Protein AF-A0A379TH84-F1 (afdb_monomer)

Solvent-accessible surface area (backbone atoms only — not comparable to full-atom values): 4985 Å² total; per-residue (Å²): 130,82,56,68,69,57,52,51,50,52,52,49,53,51,52,52,49,55,49,48,52,55,42,54,54,45,50,52,50,30,72,75,65,69,46,70,69,43,55,54,51,50,52,51,46,54,49,53,52,50,53,52,51,54,52,50,51,52,54,52,51,53,51,50,37,59,76,62,57,33,62,85,59,90,44,71,53,71,78,78,83,80,85,76,134

pLDDT: mean 81.38, std 15.53, range [38.12, 96.56]

Structure (mmCIF, N/CA/C/O backbone):
data_AF-A0A379TH84-F1
#
_entry.id   AF-A0A379TH84-F1
#
loop_
_atom_site.group_PDB
_atom_site.id
_atom_site.type_symbol
_atom_site.label_atom_id
_atom_site.label_alt_id
_atom_site.label_comp_id
_atom_site.label_asym_id
_atom_site.label_entity_id
_atom_site.label_seq_id
_atom_site.pdbx_PDB_ins_code
_atom_site.Cartn_x
_atom_site.Cartn_y
_atom_site.Cartn_z
_atom_site.occupancy
_atom_site.B_iso_or_equiv
_atom_site.auth_seq_id
_atom_site.auth_comp_id
_atom_site.auth_asym_id
_atom_site.auth_atom_id
_atom_site.pdbx_PDB_model_num
ATOM 1 N N . MET A 1 1 ? 22.750 -12.596 -9.856 1.00 51.06 1 MET A N 1
ATOM 2 C CA . MET A 1 1 ? 22.016 -11.438 -9.306 1.00 51.06 1 MET A CA 1
ATOM 3 C C . MET A 1 1 ? 20.548 -11.630 -9.636 1.00 51.06 1 MET A C 1
ATOM 5 O O . MET A 1 1 ? 20.265 -11.887 -10.800 1.00 51.06 1 MET A O 1
ATOM 9 N N . HIS A 1 2 ? 19.641 -11.590 -8.656 1.00 60.94 2 HIS A N 1
ATOM 10 C CA . HIS A 1 2 ? 18.203 -11.596 -8.952 1.00 60.94 2 HIS A CA 1
ATOM 11 C C . HIS A 1 2 ? 17.859 -10.372 -9.798 1.00 60.94 2 HIS A C 1
ATOM 13 O O . HIS A 1 2 ? 18.407 -9.290 -9.569 1.00 60.94 2 HIS A O 1
ATOM 19 N N . GLN A 1 3 ? 16.992 -10.543 -10.797 1.00 77.62 3 GLN A N 1
ATOM 20 C CA . GLN A 1 3 ? 16.514 -9.397 -11.557 1.00 77.62 3 GLN A CA 1
ATOM 21 C C . GLN A 1 3 ? 15.715 -8.484 -10.615 1.00 77.62 3 GLN A C 1
ATOM 23 O O . GLN A 1 3 ? 15.004 -8.966 -9.734 1.00 77.62 3 GLN A O 1
ATOM 28 N N . PHE A 1 4 ? 15.840 -7.167 -10.774 1.00 77.38 4 PHE A N 1
ATOM 29 C CA . PHE A 1 4 ? 15.206 -6.172 -9.899 1.00 77.38 4 PHE A CA 1
ATOM 30 C C . PHE A 1 4 ? 13.703 -6.433 -9.675 1.00 77.38 4 PHE A C 1
ATOM 32 O O . PHE A 1 4 ? 13.201 -6.328 -8.562 1.00 77.38 4 PHE A O 1
ATOM 39 N N . ASN A 1 5 ? 13.009 -6.864 -10.723 1.00 74.62 5 ASN A N 1
ATOM 40 C CA . ASN A 1 5 ? 11.614 -7.300 -10.755 1.00 74.62 5 ASN A CA 1
ATOM 41 C C . ASN A 1 5 ? 11.313 -8.477 -9.811 1.00 74.62 5 ASN A C 1
ATOM 43 O O . ASN A 1 5 ? 10.267 -8.480 -9.168 1.00 74.62 5 ASN A O 1
ATOM 47 N N . GLU A 1 6 ? 12.218 -9.448 -9.679 1.00 82.19 6 GLU A N 1
ATOM 48 C CA . GLU A 1 6 ? 12.065 -10.556 -8.728 1.00 82.19 6 GLU A CA 1
ATOM 49 C C . GLU A 1 6 ? 12.161 -10.055 -7.281 1.00 82.19 6 GLU A C 1
ATOM 51 O O . GLU A 1 6 ? 11.353 -10.431 -6.429 1.00 82.19 6 GLU A O 1
ATOM 56 N N . LEU A 1 7 ? 13.123 -9.171 -7.002 1.00 84.81 7 LEU A N 1
ATOM 57 C CA . LEU A 1 7 ? 13.286 -8.583 -5.675 1.00 84.81 7 LEU A CA 1
ATOM 58 C C . LEU A 1 7 ? 12.097 -7.682 -5.318 1.00 84.81 7 LEU A C 1
ATOM 60 O O . LEU A 1 7 ? 11.553 -7.802 -4.224 1.00 84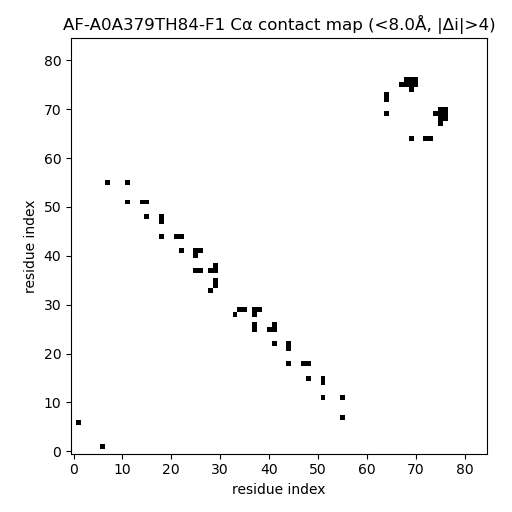.81 7 LEU A O 1
ATOM 64 N N . ALA A 1 8 ? 11.654 -6.840 -6.253 1.00 82.31 8 ALA A N 1
ATOM 65 C CA . ALA A 1 8 ? 10.472 -6.001 -6.095 1.00 82.31 8 ALA A CA 1
ATOM 66 C C . ALA A 1 8 ? 9.228 -6.851 -5.799 1.00 82.31 8 ALA A C 1
ATOM 68 O O . ALA A 1 8 ? 8.521 -6.577 -4.833 1.00 82.31 8 ALA A O 1
ATOM 69 N N . TYR A 1 9 ? 9.016 -7.938 -6.550 1.00 83.19 9 TYR A N 1
ATOM 70 C CA . TYR A 1 9 ? 7.915 -8.869 -6.307 1.00 83.19 9 TYR A CA 1
ATOM 71 C C . TYR A 1 9 ? 7.965 -9.479 -4.899 1.00 83.19 9 TYR A C 1
ATOM 73 O O . TYR A 1 9 ? 6.975 -9.416 -4.168 1.00 83.19 9 TYR A O 1
ATOM 81 N N . ARG A 1 10 ? 9.115 -10.033 -4.487 1.00 88.69 10 ARG A N 1
ATOM 82 C CA . ARG A 1 10 ? 9.269 -10.656 -3.159 1.00 88.69 10 ARG A CA 1
ATOM 83 C C . ARG A 1 10 ? 9.064 -9.649 -2.028 1.00 88.69 10 ARG A C 1
ATOM 85 O O . ARG A 1 10 ? 8.368 -9.964 -1.064 1.00 88.69 10 ARG A O 1
ATOM 92 N N . CYS A 1 11 ? 9.628 -8.447 -2.151 1.00 87.94 11 CYS A N 1
ATOM 93 C CA . CYS A 1 11 ? 9.462 -7.379 -1.167 1.00 87.94 11 CYS A CA 1
ATOM 94 C C . CYS A 1 11 ? 7.995 -6.965 -1.038 1.00 87.94 11 CYS A C 1
ATOM 96 O O . CYS A 1 11 ? 7.480 -6.892 0.074 1.00 87.94 11 CYS A O 1
ATOM 98 N N . THR A 1 12 ? 7.294 -6.762 -2.155 1.00 87.44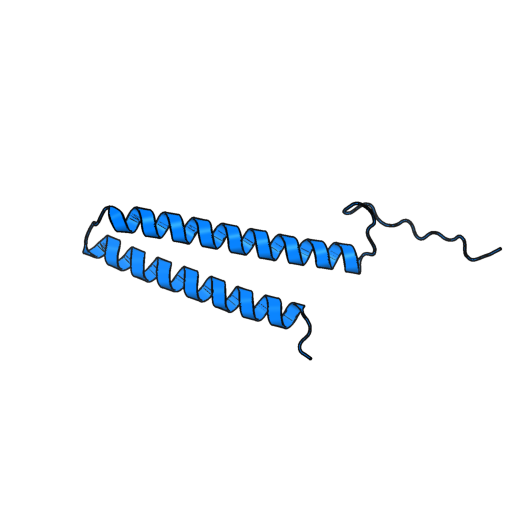 12 THR A N 1
ATOM 99 C CA . THR A 1 12 ? 5.882 -6.373 -2.114 1.00 87.44 12 THR A CA 1
ATOM 100 C C . THR A 1 12 ? 4.995 -7.483 -1.583 1.00 87.44 12 THR A C 1
ATOM 102 O O . THR A 1 12 ? 4.117 -7.213 -0.767 1.00 87.44 12 THR A O 1
ATOM 105 N N . TYR A 1 13 ? 5.239 -8.732 -1.980 1.00 89.94 13 TYR A N 1
ATOM 106 C CA . TYR A 1 13 ? 4.523 -9.875 -1.423 1.00 89.94 13 TYR A CA 1
ATOM 107 C C . TYR A 1 13 ? 4.691 -9.942 0.099 1.00 89.94 13 TYR A C 1
ATOM 109 O O . TYR A 1 13 ? 3.708 -10.050 0.830 1.00 89.94 13 TYR A O 1
ATOM 117 N N . PHE A 1 14 ? 5.929 -9.813 0.586 1.00 92.75 14 PHE A N 1
ATOM 118 C CA . PHE A 1 14 ? 6.223 -9.801 2.014 1.00 92.75 14 PHE A CA 1
ATOM 119 C C . PHE A 1 14 ? 5.520 -8.644 2.736 1.00 92.75 14 PHE A C 1
ATOM 121 O O . PHE A 1 14 ? 4.821 -8.881 3.719 1.00 92.75 14 PHE A O 1
ATOM 128 N N . SER A 1 15 ? 5.656 -7.411 2.243 1.00 91.31 15 SER A N 1
ATOM 129 C CA . SER A 1 15 ? 5.045 -6.236 2.866 1.00 91.31 15 SER A CA 1
ATOM 130 C C . SER A 1 15 ? 3.519 -6.305 2.873 1.00 91.31 15 SER A C 1
ATOM 132 O O . SER A 1 15 ? 2.911 -6.019 3.900 1.00 91.31 15 SER A O 1
ATOM 134 N N . LEU A 1 16 ? 2.886 -6.723 1.772 1.00 91.88 16 LEU A N 1
ATOM 135 C CA . LEU A 1 16 ? 1.431 -6.886 1.717 1.00 91.88 16 LEU A CA 1
ATOM 136 C C . LEU A 1 16 ? 0.944 -7.973 2.672 1.00 91.88 16 LEU A C 1
ATOM 138 O O . LEU A 1 16 ? -0.080 -7.779 3.322 1.00 91.88 16 LEU A O 1
ATOM 142 N N . ARG A 1 17 ? 1.673 -9.091 2.776 1.00 94.81 17 ARG A N 1
ATOM 143 C CA . ARG A 1 17 ? 1.349 -10.167 3.717 1.00 94.81 17 ARG A CA 1
ATOM 144 C C . ARG A 1 17 ? 1.356 -9.655 5.154 1.00 94.81 17 ARG A C 1
ATOM 146 O O . ARG A 1 17 ? 0.346 -9.799 5.826 1.00 94.81 17 ARG A O 1
ATOM 153 N N . VAL A 1 18 ? 2.438 -9.000 5.578 1.00 95.50 18 VAL A N 1
ATOM 154 C CA . VAL A 1 18 ? 2.577 -8.466 6.946 1.00 95.50 18 VAL A CA 1
ATOM 155 C C . VAL A 1 18 ? 1.516 -7.403 7.251 1.00 95.50 18 VAL A C 1
ATOM 157 O O . VAL A 1 18 ? 0.949 -7.395 8.336 1.00 95.50 18 VAL A O 1
ATOM 160 N N . ILE A 1 19 ? 1.202 -6.521 6.294 1.00 94.06 19 ILE A N 1
ATOM 161 C CA . ILE A 1 19 ? 0.151 -5.506 6.478 1.00 94.06 19 ILE A CA 1
ATOM 162 C C . ILE A 1 19 ? -1.232 -6.154 6.632 1.00 94.06 19 ILE A C 1
ATOM 164 O O . ILE A 1 19 ? -2.023 -5.695 7.451 1.00 94.06 19 ILE A O 1
ATOM 168 N N . ASN A 1 20 ? -1.542 -7.187 5.841 1.00 94.31 20 ASN A N 1
ATOM 169 C CA . ASN A 1 20 ? -2.825 -7.885 5.944 1.00 94.31 20 ASN A CA 1
ATOM 170 C C . ASN A 1 20 ? -2.922 -8.694 7.246 1.00 94.31 20 ASN A C 1
ATOM 172 O O . ASN A 1 20 ? -3.953 -8.638 7.895 1.00 94.31 20 ASN A O 1
ATOM 176 N N . GLU A 1 21 ? -1.848 -9.373 7.651 1.00 96.56 21 GLU A N 1
ATOM 177 C CA . GLU A 1 21 ? -1.780 -10.120 8.914 1.00 96.56 21 GLU A CA 1
ATOM 178 C C . GLU A 1 21 ? -2.056 -9.197 10.111 1.00 96.56 21 GLU A C 1
ATOM 180 O O . GLU A 1 21 ? -2.985 -9.441 10.875 1.00 96.56 21 GLU A O 1
ATOM 185 N N . ALA A 1 22 ? -1.371 -8.051 10.182 1.00 95.12 22 ALA A N 1
ATOM 186 C CA . ALA A 1 22 ? -1.625 -7.046 11.215 1.00 95.12 22 ALA A CA 1
ATOM 187 C C . ALA A 1 22 ? -3.054 -6.473 11.161 1.00 95.12 22 ALA A C 1
ATOM 189 O O . ALA A 1 22 ? -3.631 -6.126 12.193 1.00 95.12 22 ALA A O 1
ATOM 190 N N . TYR A 1 23 ? -3.637 -6.342 9.965 1.00 95.12 23 TYR A N 1
ATOM 191 C CA . TYR A 1 23 ? -5.010 -5.862 9.803 1.00 95.12 23 TYR A CA 1
ATOM 192 C C . TYR A 1 23 ? -6.022 -6.864 10.361 1.00 95.12 23 TYR A C 1
ATOM 194 O O .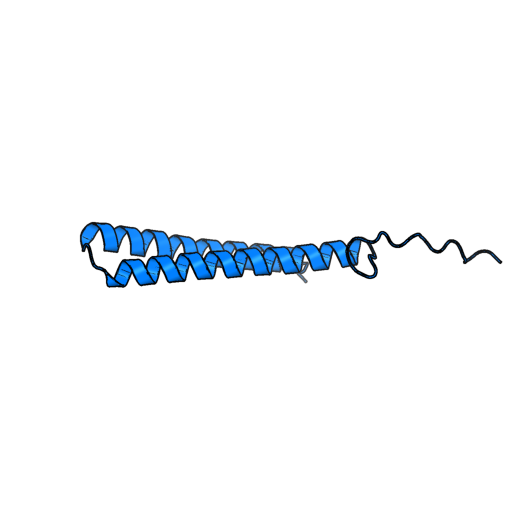 TYR A 1 23 ? -6.917 -6.461 11.103 1.00 95.12 23 TYR A O 1
ATOM 202 N N . ASP A 1 24 ? -5.859 -8.146 10.036 1.00 96.00 24 ASP A N 1
ATOM 203 C CA . ASP A 1 24 ? -6.744 -9.216 10.493 1.00 96.00 24 ASP A CA 1
ATOM 204 C C . ASP A 1 24 ? -6.644 -9.398 12.016 1.00 96.00 24 ASP A C 1
ATOM 206 O O . ASP A 1 24 ? -7.670 -9.473 12.692 1.00 96.00 24 ASP A O 1
ATOM 210 N N . GLU A 1 25 ? -5.432 -9.357 12.580 1.00 95.69 25 GLU A N 1
ATOM 211 C CA . GLU A 1 25 ? -5.208 -9.367 14.034 1.00 95.69 25 GLU A CA 1
ATOM 212 C C . GLU A 1 25 ? -5.903 -8.189 14.728 1.00 95.69 25 GLU A C 1
ATOM 214 O O . GLU A 1 25 ? -6.679 -8.384 15.664 1.00 95.69 25 GLU A O 1
ATOM 219 N N . THR A 1 26 ? -5.700 -6.968 14.222 1.00 93.19 26 THR A N 1
ATOM 220 C CA . THR A 1 26 ? -6.320 -5.758 14.789 1.00 93.19 26 THR A CA 1
ATOM 221 C C . THR A 1 26 ? -7.850 -5.811 14.682 1.00 93.19 26 THR A C 1
ATOM 223 O O . THR A 1 26 ? -8.559 -5.314 15.557 1.00 93.19 26 THR A O 1
ATOM 226 N N . MET A 1 27 ? -8.387 -6.397 13.607 1.00 92.88 27 MET A N 1
ATOM 227 C CA . MET A 1 27 ? -9.831 -6.528 13.405 1.00 92.88 27 MET A CA 1
ATOM 228 C C . MET A 1 27 ? -10.452 -7.550 14.365 1.00 92.88 27 MET A C 1
ATOM 230 O O . MET A 1 27 ? -11.545 -7.310 14.888 1.00 92.88 27 MET A O 1
ATOM 234 N N . ASN A 1 28 ? -9.752 -8.654 14.632 1.00 94.25 28 ASN A N 1
ATOM 235 C CA . ASN A 1 28 ? -10.156 -9.628 15.644 1.00 94.25 28 ASN A CA 1
ATOM 236 C C . ASN A 1 28 ? -10.158 -8.986 17.036 1.00 94.25 28 ASN A C 1
ATOM 238 O O . ASN A 1 28 ? -11.180 -9.018 17.718 1.00 94.25 28 ASN A O 1
ATOM 242 N N . GLU A 1 29 ? -9.079 -8.293 17.409 1.00 92.88 29 GLU A N 1
ATOM 243 C CA . GLU A 1 29 ? -8.987 -7.600 18.698 1.00 92.88 29 GLU A CA 1
ATOM 244 C C . GLU A 1 29 ? -10.074 -6.521 18.844 1.00 92.88 29 GLU A C 1
ATOM 246 O O . GLU A 1 29 ? -10.675 -6.368 19.909 1.00 92.88 29 GLU A O 1
ATOM 251 N N . LEU A 1 30 ? -10.388 -5.789 17.768 1.00 91.62 30 LEU A N 1
ATOM 252 C CA . LEU A 1 30 ? -11.462 -4.793 17.773 1.00 91.62 30 LEU A CA 1
ATOM 253 C C . LEU A 1 30 ? -12.829 -5.448 17.979 1.00 91.62 30 LEU A C 1
ATOM 255 O O . LEU A 1 30 ? -13.665 -4.891 18.689 1.00 91.62 30 LEU A O 1
ATOM 259 N N . SER A 1 31 ? -13.053 -6.610 17.368 1.00 90.38 31 SER A N 1
ATOM 260 C CA . SER A 1 31 ? -14.310 -7.353 17.492 1.00 90.38 31 SER A CA 1
ATOM 261 C C . SER A 1 31 ? -14.500 -7.920 18.902 1.00 90.38 31 SER A C 1
ATOM 263 O O . SER A 1 31 ? -15.626 -7.960 19.391 1.00 90.38 31 SER A O 1
ATOM 265 N N . GLU A 1 32 ? -13.413 -8.307 19.572 1.00 90.94 32 GLU A N 1
ATOM 266 C CA . GLU A 1 32 ? -13.436 -8.816 20.948 1.00 90.94 32 GLU A CA 1
ATOM 267 C C . GLU A 1 32 ? -13.559 -7.699 21.996 1.00 90.94 32 GLU A C 1
ATOM 269 O O . GLU A 1 32 ? -14.293 -7.841 22.973 1.00 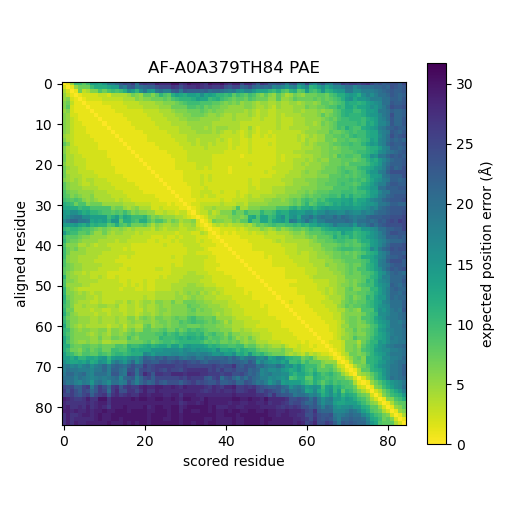90.94 32 GLU A O 1
ATOM 274 N N . THR A 1 33 ? -12.853 -6.580 21.805 1.00 89.62 33 THR A N 1
ATOM 275 C CA . THR A 1 33 ? -12.718 -5.529 22.832 1.00 89.62 33 THR A CA 1
ATOM 276 C C . THR A 1 33 ? -13.614 -4.310 22.612 1.00 89.62 33 THR A C 1
ATOM 278 O O . THR A 1 33 ? -13.850 -3.551 23.552 1.00 89.62 33 THR A O 1
ATOM 281 N N . GLY A 1 34 ? -14.079 -4.061 21.382 1.00 86.19 34 GLY A N 1
ATOM 282 C CA . GLY A 1 34 ? -14.809 -2.841 21.012 1.00 86.19 34 GLY A CA 1
ATOM 283 C C . GLY A 1 34 ? -13.991 -1.547 21.165 1.00 86.19 34 GLY A C 1
ATOM 284 O O . GLY A 1 34 ? -14.556 -0.452 21.206 1.00 86.19 34 GLY A O 1
ATOM 285 N N . SER A 1 35 ? -12.663 -1.652 21.286 1.00 88.12 35 SER A N 1
ATOM 286 C CA . SER A 1 35 ? -11.786 -0.539 21.653 1.00 88.12 35 SER A CA 1
ATOM 287 C C . SER A 1 35 ? -11.617 0.469 20.510 1.00 88.12 35 SER A C 1
ATOM 289 O O . SER A 1 35 ? -11.095 0.170 19.436 1.00 88.12 35 SER A O 1
ATOM 291 N N . THR A 1 36 ? -12.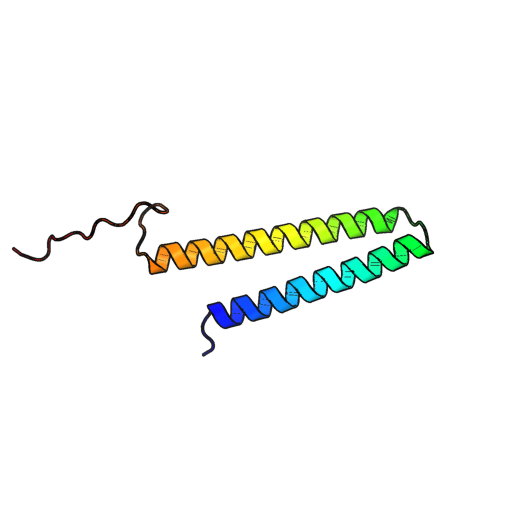011 1.721 20.748 1.00 86.81 36 THR A N 1
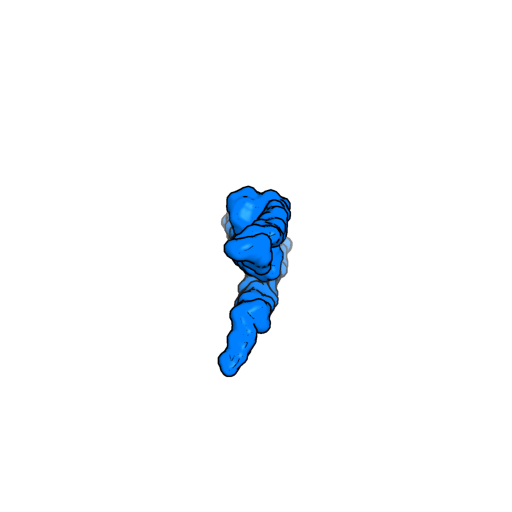ATOM 292 C CA . THR A 1 36 ? -11.908 2.823 19.771 1.00 86.81 36 THR A CA 1
ATOM 293 C C . THR A 1 36 ? -10.482 3.110 19.262 1.00 86.81 36 THR A C 1
ATOM 295 O O . THR A 1 36 ? -10.345 3.449 18.083 1.00 86.81 36 THR A O 1
ATOM 298 N N . PRO A 1 37 ? -9.404 2.971 20.062 1.00 90.06 37 PRO A N 1
ATOM 299 C CA . PRO A 1 37 ? -8.024 3.038 19.575 1.00 90.06 37 PRO A CA 1
ATOM 300 C C . PRO A 1 37 ? -7.699 2.094 18.408 1.00 90.06 37 PRO A C 1
ATOM 302 O O . PRO A 1 37 ? -6.987 2.503 17.488 1.00 90.06 37 PRO A O 1
ATOM 305 N N . LEU A 1 38 ? -8.254 0.877 18.385 1.00 89.56 38 LEU A N 1
ATOM 306 C CA . LEU A 1 38 ? -7.982 -0.112 17.331 1.00 89.56 38 LEU A CA 1
ATOM 307 C C . LEU A 1 38 ? -8.502 0.350 15.964 1.00 89.56 38 LEU A C 1
ATOM 309 O O . LEU A 1 38 ? -7.882 0.088 14.937 1.00 89.56 38 LEU A O 1
ATOM 313 N N . VAL A 1 39 ? -9.573 1.150 15.934 1.00 90.88 39 VAL A N 1
ATOM 314 C CA . VAL A 1 39 ? -10.079 1.755 14.691 1.00 90.88 39 VAL A CA 1
ATOM 315 C C . VAL A 1 39 ? -9.030 2.671 14.051 1.00 90.88 39 VAL A C 1
ATOM 317 O O . VAL A 1 39 ? -8.874 2.670 12.828 1.00 90.88 39 VAL A O 1
ATOM 320 N N . LYS A 1 40 ? -8.265 3.429 14.851 1.00 92.06 40 LYS A N 1
ATOM 321 C CA . LYS A 1 40 ? -7.171 4.268 14.329 1.00 92.06 40 LYS A CA 1
ATOM 322 C C . LYS A 1 40 ? -6.030 3.423 13.771 1.00 92.06 40 LYS A C 1
ATOM 324 O O . LYS A 1 40 ? -5.461 3.785 12.744 1.00 92.06 40 LYS A O 1
ATOM 329 N N . ILE A 1 41 ? -5.725 2.298 14.414 1.00 92.12 41 ILE A N 1
ATOM 330 C CA . ILE A 1 41 ? -4.708 1.355 13.937 1.00 92.12 41 ILE A CA 1
ATOM 331 C C . ILE A 1 41 ? -5.140 0.760 12.589 1.00 92.12 41 ILE A C 1
ATOM 333 O O . ILE A 1 41 ? -4.374 0.813 11.628 1.00 92.12 41 ILE A O 1
ATOM 337 N N . LEU A 1 42 ? -6.399 0.326 12.452 1.00 92.94 42 LEU A N 1
ATOM 338 C CA . LEU A 1 42 ? -6.948 -0.151 11.175 1.00 92.94 42 LEU A CA 1
ATOM 339 C C . LEU A 1 42 ? -6.873 0.913 10.070 1.00 92.94 42 LEU A C 1
ATOM 341 O O . LEU A 1 42 ? -6.536 0.601 8.926 1.00 92.94 42 LEU A O 1
ATOM 345 N N . GLN A 1 43 ? -7.165 2.179 10.385 1.00 93.88 43 GLN A N 1
ATOM 346 C CA . GLN A 1 43 ? -7.029 3.282 9.426 1.00 93.88 43 GLN A CA 1
ATOM 347 C C . GLN A 1 43 ? -5.572 3.487 8.990 1.00 93.88 43 GLN A C 1
ATOM 349 O O . GLN A 1 43 ? -5.313 3.648 7.795 1.00 93.88 43 GLN A O 1
ATOM 354 N N . ALA A 1 44 ? -4.624 3.434 9.929 1.00 94.19 44 ALA A N 1
ATOM 355 C CA . ALA A 1 44 ? -3.198 3.544 9.635 1.00 94.19 44 ALA A CA 1
ATOM 356 C C . ALA A 1 44 ? -2.707 2.391 8.742 1.00 94.19 44 ALA A C 1
ATOM 358 O O . ALA A 1 44 ? -2.028 2.638 7.745 1.00 94.19 44 ALA A O 1
ATOM 359 N N . LEU A 1 45 ? -3.124 1.152 9.023 1.00 93.94 45 LEU A N 1
ATOM 360 C CA . LEU A 1 45 ? -2.794 -0.021 8.206 1.00 93.94 45 LEU A CA 1
ATOM 361 C C . LEU A 1 45 ? -3.365 0.086 6.785 1.00 93.94 45 LEU A C 1
ATOM 363 O O . LEU A 1 45 ? -2.664 -0.192 5.808 1.00 93.94 45 LEU A O 1
ATOM 367 N N . LYS A 1 46 ? -4.609 0.565 6.632 1.00 93.19 46 LYS A N 1
ATOM 368 C CA . LYS A 1 46 ? -5.191 0.832 5.303 1.00 93.19 46 LYS A CA 1
ATOM 369 C C . LYS A 1 46 ? -4.405 1.893 4.538 1.00 93.19 46 LYS A C 1
ATOM 371 O O . LYS A 1 46 ? -4.175 1.726 3.340 1.00 93.19 46 LYS A O 1
ATOM 376 N N . LEU A 1 47 ? -3.975 2.962 5.207 1.00 95.31 47 LEU A N 1
ATOM 377 C CA . LEU A 1 47 ? -3.158 4.001 4.584 1.00 95.31 47 LEU A CA 1
ATOM 378 C C . LEU A 1 47 ? -1.795 3.450 4.144 1.00 95.31 47 LEU A C 1
ATOM 380 O O . LEU A 1 47 ? -1.382 3.672 3.007 1.00 95.31 47 LEU A O 1
ATOM 384 N N . GLN A 1 48 ? -1.128 2.675 5.000 1.00 93.94 48 GLN A N 1
ATOM 385 C CA . GLN A 1 48 ? 0.147 2.034 4.681 1.00 93.94 48 GLN A CA 1
ATOM 386 C C . GLN A 1 48 ? 0.024 1.098 3.472 1.00 93.94 48 GLN A C 1
ATOM 388 O O . GLN A 1 48 ? 0.869 1.138 2.575 1.00 93.94 48 GLN A O 1
ATOM 393 N N . LYS A 1 49 ? -1.057 0.310 3.396 1.00 93.31 49 LYS A N 1
ATOM 394 C CA . LYS A 1 49 ? -1.366 -0.541 2.238 1.00 93.31 49 LYS A CA 1
ATOM 395 C C . LYS A 1 49 ? -1.478 0.275 0.950 1.00 93.31 49 LYS A C 1
ATOM 397 O O . LYS A 1 49 ? -0.879 -0.093 -0.058 1.00 93.31 49 LYS A O 1
ATOM 402 N N . MET A 1 50 ? -2.202 1.394 0.990 1.00 93.62 50 MET A N 1
ATOM 403 C CA . MET A 1 50 ? -2.350 2.289 -0.163 1.00 93.62 50 MET A CA 1
ATOM 404 C C . MET A 1 50 ? -1.015 2.888 -0.605 1.00 93.62 50 MET A C 1
ATOM 406 O O . MET A 1 50 ? -0.701 2.847 -1.792 1.00 93.62 50 MET A O 1
ATOM 410 N N . ILE A 1 51 ? -0.203 3.385 0.333 1.00 92.12 51 ILE A N 1
ATOM 411 C CA . ILE A 1 51 ? 1.133 3.926 0.039 1.00 92.12 51 ILE A CA 1
ATOM 412 C C . ILE A 1 51 ? 2.003 2.862 -0.637 1.00 92.12 51 ILE A C 1
ATOM 414 O O . ILE A 1 51 ? 2.671 3.149 -1.629 1.00 92.12 51 ILE A O 1
ATOM 418 N N . HIS A 1 52 ? 1.960 1.623 -0.143 1.00 90.25 52 HIS A N 1
ATOM 419 C CA . HIS A 1 52 ? 2.746 0.530 -0.703 1.00 90.25 52 HIS A CA 1
ATOM 420 C C . HIS A 1 52 ? 2.319 0.180 -2.139 1.00 90.25 52 HIS A C 1
ATOM 422 O O . HIS A 1 52 ? 3.170 0.025 -3.013 1.00 90.25 52 HIS A O 1
ATOM 428 N N . ILE A 1 53 ? 1.008 0.113 -2.406 1.00 89.12 53 ILE A N 1
ATOM 429 C CA . ILE A 1 53 ? 0.460 -0.150 -3.747 1.00 89.12 53 ILE A CA 1
ATOM 430 C C . ILE A 1 53 ? 0.845 0.968 -4.724 1.00 89.12 53 ILE A C 1
ATOM 432 O O . ILE A 1 53 ? 1.320 0.683 -5.821 1.00 89.12 53 ILE A O 1
ATOM 436 N N . VAL A 1 54 ? 0.683 2.234 -4.326 1.00 91.88 54 VAL A N 1
ATOM 437 C CA . VAL A 1 54 ? 1.039 3.390 -5.166 1.00 91.88 54 VAL A CA 1
ATOM 438 C C . VAL A 1 54 ? 2.542 3.424 -5.449 1.00 91.88 54 VAL A C 1
ATOM 440 O O . VAL A 1 54 ? 2.948 3.673 -6.585 1.00 91.88 54 VAL A O 1
ATOM 443 N N . GLY A 1 55 ? 3.373 3.128 -4.446 1.00 89.06 55 GLY A N 1
ATOM 444 C CA . GLY A 1 55 ? 4.822 3.029 -4.608 1.00 89.06 55 GLY A CA 1
ATOM 445 C C . GLY A 1 55 ? 5.220 1.934 -5.599 1.00 89.06 55 GLY A C 1
ATOM 446 O O . GLY A 1 55 ? 5.996 2.198 -6.518 1.00 89.06 55 GLY A O 1
ATOM 447 N N . LEU A 1 56 ? 4.636 0.736 -5.475 1.00 86.31 56 LEU A N 1
ATOM 448 C CA . LEU A 1 56 ? 4.877 -0.363 -6.413 1.00 86.31 56 LEU A CA 1
ATOM 449 C C . LEU A 1 56 ? 4.469 0.024 -7.838 1.00 86.31 56 LEU A C 1
ATOM 451 O O . LEU A 1 56 ? 5.249 -0.158 -8.771 1.00 86.31 56 LEU A O 1
ATOM 455 N N . PHE A 1 57 ? 3.259 0.564 -7.999 1.00 86.44 57 PHE A N 1
ATOM 456 C CA . PHE A 1 57 ? 2.747 0.980 -9.301 1.00 86.44 57 PHE A CA 1
ATOM 457 C C . PHE A 1 57 ? 3.665 2.019 -9.954 1.00 86.44 57 PHE A C 1
ATOM 459 O O . PHE A 1 57 ? 4.002 1.892 -11.126 1.00 86.44 57 PHE A O 1
ATOM 466 N N . SER A 1 58 ? 4.164 2.986 -9.181 1.00 87.75 58 SER A N 1
ATOM 467 C CA . SER A 1 58 ? 5.091 4.012 -9.678 1.00 87.75 58 SER A CA 1
ATOM 468 C C . SER A 1 58 ? 6.415 3.419 -10.176 1.00 87.75 58 SER A C 1
ATOM 470 O O . SER A 1 58 ? 6.919 3.821 -11.224 1.00 87.75 58 SER A O 1
ATOM 472 N N . ILE A 1 59 ? 6.974 2.442 -9.455 1.00 83.81 59 ILE A N 1
ATOM 473 C CA . ILE A 1 59 ? 8.206 1.748 -9.863 1.00 83.81 59 ILE A CA 1
ATOM 474 C C . ILE A 1 59 ? 7.963 0.934 -11.136 1.00 83.81 59 ILE A C 1
ATOM 476 O O . ILE A 1 59 ? 8.782 0.958 -12.055 1.00 83.81 59 ILE A O 1
ATOM 480 N N . PHE A 1 60 ? 6.836 0.227 -11.205 1.00 83.44 60 PHE A N 1
ATOM 481 C CA . PHE A 1 60 ? 6.458 -0.553 -12.378 1.00 83.44 60 PHE A CA 1
ATOM 482 C C . PHE A 1 60 ? 6.288 0.330 -13.623 1.00 83.44 60 PHE A C 1
ATOM 484 O O . PHE A 1 60 ? 6.868 0.038 -14.667 1.00 83.44 60 PHE A O 1
ATOM 491 N N . GLU A 1 61 ? 5.576 1.448 -13.497 1.00 82.38 61 GLU A N 1
ATOM 492 C CA . GLU A 1 61 ? 5.402 2.444 -14.557 1.00 82.38 61 GLU A CA 1
ATOM 493 C C . GLU A 1 61 ? 6.742 3.021 -15.034 1.00 82.38 61 GLU A C 1
ATOM 495 O O . GLU A 1 61 ? 6.993 3.111 -16.237 1.00 82.38 61 GLU A O 1
ATOM 500 N N . ALA A 1 62 ? 7.650 3.349 -14.109 1.00 83.38 62 ALA A N 1
ATOM 501 C CA . ALA A 1 62 ? 8.993 3.809 -14.458 1.00 83.38 62 ALA A CA 1
ATOM 502 C C . ALA A 1 62 ? 9.782 2.742 -15.238 1.00 83.38 62 ALA A C 1
ATOM 504 O O . ALA A 1 62 ? 10.436 3.060 -16.233 1.00 83.38 62 ALA A O 1
ATOM 505 N N . HIS A 1 63 ? 9.684 1.472 -14.833 1.00 81.69 63 HIS A N 1
ATOM 506 C CA . HIS A 1 63 ? 10.298 0.357 -15.554 1.00 81.69 63 HIS A CA 1
ATOM 507 C C . HIS A 1 63 ? 9.711 0.164 -16.956 1.00 81.69 63 HIS A C 1
ATOM 509 O O . HIS A 1 63 ? 10.468 -0.061 -17.902 1.00 81.69 63 HIS A O 1
ATOM 515 N N . LEU A 1 64 ? 8.390 0.289 -17.118 1.00 81.12 64 LEU A N 1
ATOM 516 C CA . LEU A 1 64 ? 7.742 0.227 -18.430 1.00 81.12 64 LEU A CA 1
ATOM 517 C C . LEU A 1 64 ? 8.198 1.364 -19.347 1.00 81.12 64 LEU A C 1
ATOM 519 O O . LEU A 1 64 ? 8.529 1.121 -20.507 1.00 81.12 64 LEU A O 1
ATOM 523 N N . GLN A 1 65 ? 8.266 2.593 -18.834 1.00 79.69 65 GLN A N 1
ATOM 524 C CA . GLN A 1 65 ? 8.721 3.747 -19.613 1.00 79.69 65 GLN A CA 1
ATOM 525 C C . GLN A 1 65 ? 10.177 3.594 -20.069 1.00 79.69 65 GLN A C 1
ATOM 527 O O . GLN A 1 65 ? 10.493 3.931 -21.211 1.00 79.69 65 GLN A O 1
ATOM 532 N N . GLN A 1 66 ? 11.047 3.039 -19.216 1.00 80.00 66 GLN A N 1
ATOM 533 C CA . GLN A 1 66 ? 12.425 2.709 -19.587 1.00 80.00 66 GLN A CA 1
ATOM 534 C C . GLN A 1 66 ? 12.479 1.621 -20.668 1.00 80.00 66 GLN A C 1
ATOM 536 O O . GLN A 1 66 ? 13.172 1.794 -21.669 1.00 80.00 66 GLN A O 1
ATOM 541 N N . GLY A 1 67 ? 11.722 0.529 -20.505 1.00 78.81 67 GLY A N 1
ATOM 542 C CA . GLY A 1 67 ? 11.688 -0.580 -21.466 1.00 78.81 67 GLY A CA 1
ATOM 543 C C . GLY A 1 67 ? 11.138 -0.193 -22.844 1.00 78.81 67 GLY A C 1
ATOM 544 O O . GLY A 1 67 ? 11.566 -0.744 -23.854 1.00 78.81 67 GLY A O 1
ATOM 545 N N . LEU A 1 68 ? 10.228 0.783 -22.898 1.00 79.94 68 LEU A N 1
ATOM 546 C CA . LEU A 1 68 ? 9.636 1.305 -24.136 1.00 79.94 68 LEU A CA 1
ATOM 547 C C . LEU A 1 68 ? 10.398 2.507 -24.729 1.00 79.94 68 LEU A C 1
ATOM 549 O O . LEU A 1 68 ? 9.944 3.077 -25.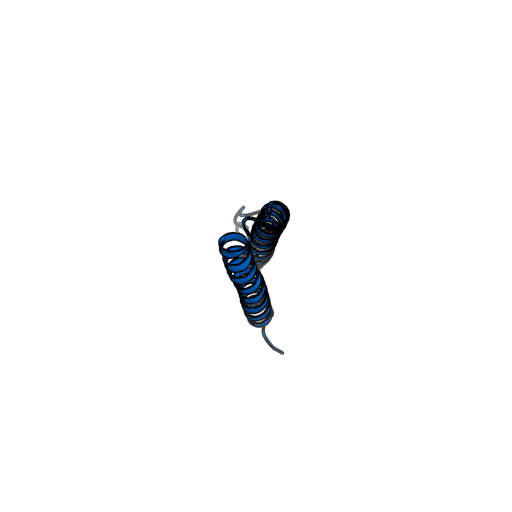722 1.00 79.94 68 LEU A O 1
ATOM 553 N N . ALA A 1 69 ? 11.535 2.901 -24.138 1.00 73.56 69 ALA A N 1
ATOM 554 C CA . ALA A 1 69 ? 12.325 4.075 -24.528 1.00 73.56 69 ALA A CA 1
ATOM 555 C C . ALA A 1 69 ? 11.490 5.372 -24.644 1.00 73.56 69 ALA A C 1
ATOM 557 O O . ALA A 1 69 ? 11.717 6.219 -25.515 1.00 73.56 69 ALA A O 1
ATOM 558 N N . CYS A 1 70 ? 10.499 5.538 -23.768 1.00 71.44 70 CYS A N 1
ATOM 559 C CA . CYS A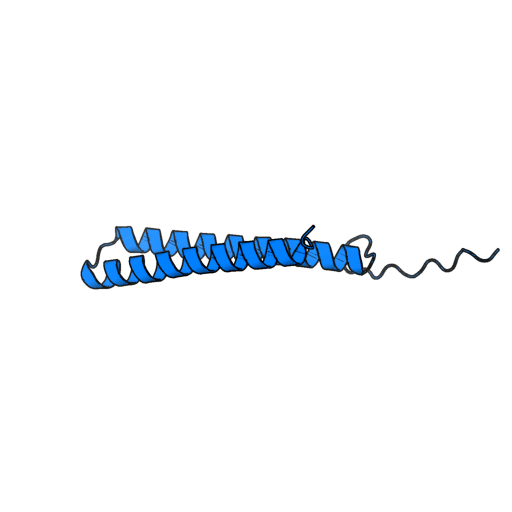 1 70 ? 9.645 6.719 -23.743 1.00 71.44 70 CYS A CA 1
ATOM 560 C C . CYS A 1 70 ? 10.428 7.951 -23.248 1.00 71.44 70 CYS A C 1
ATOM 562 O O . CYS A 1 70 ? 10.984 7.944 -22.151 1.00 71.44 70 CYS A O 1
ATOM 564 N N . ARG A 1 71 ? 10.439 9.045 -24.027 1.00 58.59 71 ARG A N 1
ATOM 565 C CA . ARG A 1 71 ? 10.864 10.381 -23.559 1.00 58.59 71 ARG A CA 1
ATOM 566 C C . ARG A 1 71 ? 9.609 11.190 -23.217 1.00 58.59 71 ARG A C 1
ATOM 568 O O . ARG A 1 71 ? 8.771 11.397 -24.088 1.00 58.59 71 ARG A O 1
ATOM 575 N N . ASN A 1 72 ? 9.526 11.704 -21.986 1.00 61.06 72 ASN A N 1
ATOM 576 C CA . ASN A 1 72 ? 8.408 12.506 -21.451 1.00 61.06 72 ASN A CA 1
ATOM 577 C C . ASN A 1 72 ? 7.070 11.754 -21.303 1.00 61.06 72 ASN A C 1
ATOM 579 O O . ASN A 1 72 ? 6.061 12.145 -21.895 1.00 61.06 72 ASN A O 1
ATOM 583 N N . GLY A 1 73 ? 7.043 10.698 -20.484 1.00 62.50 73 GLY A N 1
ATOM 584 C CA . GLY A 1 73 ? 5.853 9.852 -20.331 1.00 62.50 73 GLY A CA 1
ATOM 585 C C . GLY A 1 73 ? 5.562 9.062 -21.607 1.00 62.50 73 GLY A C 1
ATOM 586 O O . GLY A 1 73 ? 6.363 9.094 -22.537 1.00 62.50 73 GLY A O 1
ATOM 587 N N . PHE A 1 74 ? 4.426 8.359 -21.673 1.00 61.94 74 PHE A N 1
ATOM 588 C CA . PHE A 1 74 ? 4.020 7.464 -22.777 1.00 61.94 74 PHE A CA 1
ATOM 589 C C . PHE A 1 74 ? 3.964 8.085 -24.193 1.00 61.94 74 PHE A C 1
ATOM 591 O O . PHE A 1 74 ? 3.450 7.463 -25.124 1.00 61.94 74 PHE A O 1
ATOM 598 N N . LYS A 1 75 ? 4.510 9.287 -24.420 1.00 60.38 75 LYS A N 1
ATOM 599 C CA . LYS A 1 75 ? 4.925 9.718 -25.752 1.00 60.38 75 LYS A CA 1
ATOM 600 C C . LYS A 1 75 ? 5.901 8.685 -26.312 1.00 60.38 75 LYS A C 1
ATOM 602 O O . LYS A 1 75 ? 7.069 8.607 -25.936 1.00 60.38 75 LYS A O 1
ATOM 607 N N . ARG A 1 76 ? 5.369 7.865 -27.218 1.00 49.59 76 ARG A N 1
ATOM 608 C CA . ARG A 1 76 ? 6.113 6.917 -28.038 1.00 49.59 76 ARG A CA 1
ATOM 609 C C . ARG A 1 76 ? 7.306 7.660 -28.629 1.00 49.59 76 ARG A C 1
ATOM 611 O O . ARG A 1 76 ? 7.111 8.639 -29.350 1.00 49.59 76 ARG A O 1
ATOM 618 N N . GLY A 1 77 ? 8.521 7.223 -28.300 1.00 55.44 77 GLY A N 1
ATOM 619 C CA . GLY A 1 77 ? 9.702 7.657 -29.027 1.00 55.44 77 GLY A CA 1
ATOM 620 C C . GLY A 1 77 ? 9.492 7.238 -30.473 1.00 55.44 77 GLY A C 1
ATOM 621 O O . GLY A 1 77 ? 9.559 6.053 -30.792 1.00 55.44 77 GLY A O 1
ATOM 622 N N . SER A 1 78 ? 9.124 8.179 -31.341 1.00 50.09 78 SER A N 1
ATOM 623 C CA . SER A 1 78 ? 9.218 7.958 -32.775 1.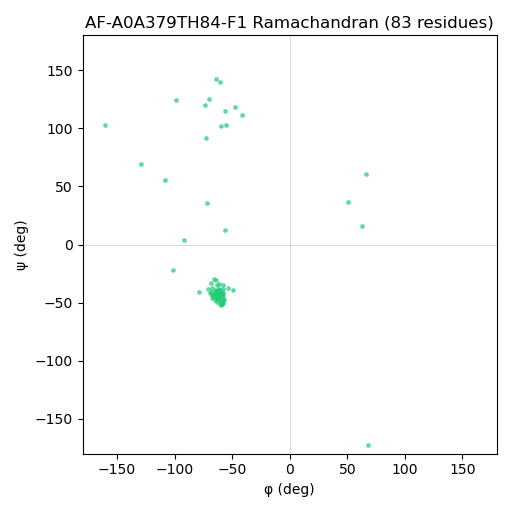00 50.09 78 SER A CA 1
ATOM 624 C C . SER A 1 78 ? 10.670 7.588 -33.028 1.00 50.09 78 SER A C 1
ATOM 626 O O . SER A 1 78 ? 11.552 8.397 -32.740 1.00 50.09 78 SER A O 1
ATOM 628 N N . VAL A 1 79 ? 10.898 6.353 -33.473 1.00 49.84 79 VAL A N 1
ATOM 629 C CA . VAL A 1 79 ? 12.182 5.889 -33.998 1.00 49.84 79 VAL A CA 1
ATOM 630 C C . VAL A 1 79 ? 12.732 7.011 -34.874 1.00 49.84 79 VAL A C 1
ATOM 632 O O . VAL A 1 79 ? 12.124 7.345 -35.890 1.00 49.84 79 VAL A O 1
ATOM 635 N N . ASP A 1 80 ? 13.818 7.649 -34.439 1.00 51.22 80 ASP A N 1
ATOM 636 C CA . ASP A 1 80 ? 14.524 8.615 -35.270 1.00 51.22 80 ASP A CA 1
ATOM 637 C C . ASP A 1 80 ? 15.245 7.792 -36.332 1.00 51.22 80 ASP A C 1
ATOM 639 O O . ASP A 1 80 ? 16.339 7.277 -36.126 1.00 51.22 80 ASP A O 1
ATOM 643 N N . SER A 1 81 ? 14.580 7.598 -37.467 1.00 46.28 81 SER A N 1
ATOM 644 C CA . SER A 1 81 ? 15.119 6.954 -38.661 1.00 46.28 81 SER A CA 1
ATOM 645 C C . SER A 1 81 ? 16.147 7.844 -39.380 1.00 46.28 81 SER A C 1
ATOM 647 O O . SER A 1 81 ? 16.219 7.844 -40.604 1.00 46.28 81 SER A O 1
ATOM 649 N N . ARG A 1 82 ? 16.954 8.614 -38.637 1.00 45.81 82 ARG A N 1
ATOM 650 C CA . ARG A 1 82 ? 18.080 9.408 -39.149 1.00 45.81 82 ARG A CA 1
ATOM 651 C C . ARG A 1 82 ? 19.418 8.806 -38.730 1.00 45.81 82 ARG A C 1
ATOM 653 O O . ARG A 1 82 ? 20.285 9.463 -38.173 1.00 45.81 82 ARG A O 1
ATOM 660 N N . THR A 1 83 ? 19.593 7.539 -39.075 1.00 50.78 83 THR A N 1
ATOM 661 C CA . THR A 1 83 ? 20.902 6.942 -39.362 1.00 50.78 83 THR A CA 1
ATOM 662 C C . THR A 1 83 ? 20.810 6.223 -40.703 1.00 50.78 83 THR A C 1
ATOM 664 O O . THR A 1 83 ? 20.788 5.001 -40.797 1.00 50.78 83 THR A O 1
ATOM 667 N N . SER A 1 84 ? 20.678 7.008 -41.769 1.00 46.12 84 SER A N 1
ATOM 668 C CA . SER A 1 84 ? 21.014 6.633 -43.146 1.00 46.12 84 SER A CA 1
ATOM 669 C C . SER A 1 84 ? 21.178 7.933 -43.927 1.00 46.12 84 SER A C 1
ATOM 671 O O . SER A 1 84 ? 20.191 8.610 -44.217 1.00 46.12 84 SER A O 1
ATOM 673 N N . GLY A 1 85 ? 22.433 8.304 -44.170 1.00 38.12 85 GLY A N 1
ATOM 674 C CA . GLY A 1 85 ? 22.863 9.540 -44.820 1.00 38.12 85 GLY A CA 1
ATOM 675 C C . GLY A 1 85 ? 24.275 9.884 -44.394 1.00 38.12 85 GLY A C 1
ATOM 676 O O . GLY A 1 85 ? 24.393 10.561 -43.352 1.00 38.12 85 GLY A O 1
#

Nearest PDB structures (foldseek):
  5xy3-assembly1_h  TM=7.871E-01  e=2.701E+00  Trichomonas vaginalis
  2ic6-assembly1_A  TM=6.533E-01  e=2.230E+00  Orthohantavirus sinnombreense
  8euy-assembly1_h  TM=7.758E-01  e=4.220E+00  Schizosaccharomyces pombe
  8b2l-assembly1_n3  TM=6.462E-01  e=3.715E+00  Nicotiana tabacum
  4fi5-assembly1_A  TM=6.984E-01  e=5.447E+00  Hantaan virus 76-118

Secondary structure (DSSP, 8-state):
---HHHHHHHHHHHHHHHHHHHHHHHHHHHHHH--HHHHHHHHHHHHHHHHHHHHHHHHHHHHHHHHTT-SSTT-----------

Mean predicted aligned error: 9.74 Å

Sequence (85 aa):
MHQFNELAYRCTYFSLRVINEAYDETMNELSETGSTPLVKILQALKLQKMIHIVGLFSIFEAHLQQGLACRNGFKRGSVDSRTSG

Foldseek 3Di:
DPDPVVVLVVVLVVLLVVLVVQLVVLVVVCVVPVDPVSVVVNVVSVVVNVVSVVVSVVVVLVVVCVVQVPDPHPPRPPPPPPPDD

Radius of gyration: 20.84 Å; Cα contacts (8 Å, |Δi|>4): 35; chains: 1; bounding box: 38×24×68 Å

Organism: NCBI:txid59203